Protein AF-A0A497NSB1-F1 (afdb_monomer_lite)

Structure (mmCIF, N/CA/C/O backbone):
data_AF-A0A497NSB1-F1
#
_entry.id   AF-A0A497NSB1-F1
#
loop_
_atom_site.group_PDB
_atom_site.id
_atom_site.type_symbol
_atom_site.label_atom_id
_atom_site.label_alt_id
_atom_site.label_comp_id
_atom_site.label_asym_id
_atom_site.label_entity_id
_atom_site.label_seq_id
_atom_site.pdbx_PDB_ins_code
_atom_site.Cartn_x
_atom_site.Cartn_y
_atom_site.Cartn_z
_atom_site.occupancy
_atom_site.B_iso_or_equiv
_atom_site.auth_seq_id
_atom_site.auth_comp_id
_atom_site.auth_asym_id
_atom_site.auth_atom_id
_atom_site.pdbx_PDB_model_num
ATOM 1 N N . MET A 1 1 ? 9.308 -4.884 -4.441 1.00 54.50 1 MET A N 1
ATOM 2 C CA . MET A 1 1 ? 8.873 -3.471 -4.318 1.00 5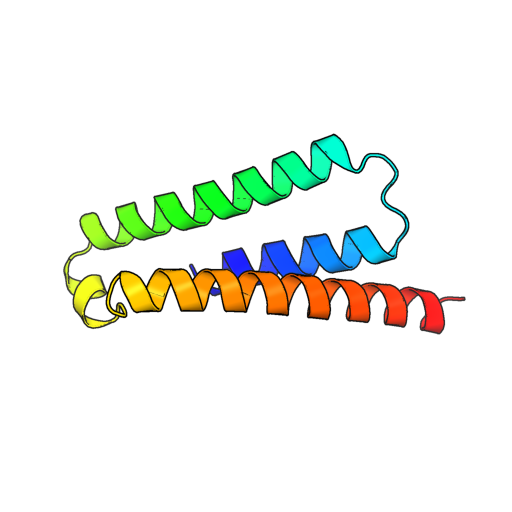4.50 1 MET A CA 1
ATOM 3 C C . MET A 1 1 ? 7.373 -3.311 -4.127 1.00 54.50 1 MET A C 1
ATOM 5 O O . MET A 1 1 ? 6.961 -2.620 -3.212 1.00 54.50 1 MET A O 1
ATOM 9 N N . TRP A 1 2 ? 6.569 -4.034 -4.899 1.00 60.91 2 TRP A N 1
ATOM 10 C CA . TRP A 1 2 ? 5.109 -3.991 -4.919 1.00 60.91 2 TRP A CA 1
ATOM 11 C C . TRP A 1 2 ? 4.505 -4.494 -3.595 1.00 60.91 2 TRP A C 1
ATOM 13 O O . TRP A 1 2 ? 3.547 -3.937 -3.079 1.00 60.91 2 TRP A O 1
ATOM 23 N N . LEU A 1 3 ? 5.163 -5.485 -2.983 1.00 60.28 3 LEU A N 1
ATOM 24 C CA . LEU A 1 3 ? 4.830 -6.013 -1.659 1.00 60.28 3 LEU A CA 1
ATOM 25 C C . LEU A 1 3 ? 4.991 -4.980 -0.530 1.00 60.28 3 LEU A C 1
ATOM 27 O O . LEU A 1 3 ? 4.211 -4.988 0.410 1.00 60.28 3 LEU A O 1
ATOM 31 N N . LEU A 1 4 ? 5.995 -4.100 -0.616 1.00 60.47 4 LEU A N 1
ATOM 32 C CA . LEU A 1 4 ? 6.293 -3.096 0.416 1.00 60.47 4 LEU A CA 1
ATOM 33 C C . LEU A 1 4 ? 5.238 -1.984 0.414 1.00 60.47 4 LEU A C 1
ATOM 35 O O . LEU A 1 4 ? 4.762 -1.584 1.469 1.00 60.47 4 LEU A O 1
ATOM 39 N N . ILE A 1 5 ? 4.832 -1.560 -0.782 1.00 66.81 5 ILE A N 1
ATOM 40 C CA . ILE A 1 5 ? 3.733 -0.618 -1.027 1.00 66.81 5 ILE A CA 1
ATOM 41 C C . ILE A 1 5 ? 2.409 -1.195 -0.502 1.00 66.81 5 ILE A C 1
ATOM 43 O O . ILE A 1 5 ? 1.750 -0.575 0.330 1.00 66.81 5 ILE A O 1
ATOM 47 N N . LEU A 1 6 ? 2.092 -2.441 -0.872 1.00 65.56 6 LEU A N 1
ATOM 48 C CA . LEU A 1 6 ? 0.911 -3.149 -0.376 1.00 65.56 6 LEU A CA 1
ATOM 49 C C . LEU A 1 6 ? 0.920 -3.293 1.156 1.00 65.56 6 LEU A C 1
ATOM 51 O O . LEU A 1 6 ? -0.088 -3.031 1.803 1.00 65.56 6 LEU A O 1
ATOM 55 N N . LEU A 1 7 ? 2.057 -3.668 1.753 1.00 63.94 7 LEU A N 1
ATOM 56 C CA . LEU A 1 7 ? 2.219 -3.763 3.208 1.00 63.94 7 LEU A CA 1
ATOM 57 C C . LEU A 1 7 ? 1.965 -2.421 3.900 1.00 63.94 7 LEU A C 1
ATOM 59 O O . LEU A 1 7 ? 1.281 -2.392 4.920 1.00 63.94 7 LEU A O 1
ATOM 63 N N . MET A 1 8 ? 2.476 -1.317 3.350 1.00 67.94 8 MET A N 1
ATOM 64 C CA . MET A 1 8 ? 2.226 0.023 3.892 1.00 67.94 8 MET A CA 1
ATOM 65 C C . MET A 1 8 ? 0.745 0.399 3.810 1.00 67.94 8 MET A C 1
ATOM 67 O O . MET A 1 8 ? 0.191 0.885 4.797 1.00 67.94 8 MET A O 1
ATOM 71 N N . ALA A 1 9 ? 0.082 0.108 2.690 1.00 68.75 9 ALA A N 1
ATOM 72 C CA . ALA A 1 9 ? -1.350 0.339 2.530 1.00 68.75 9 ALA A CA 1
ATOM 73 C C . ALA A 1 9 ? -2.192 -0.497 3.519 1.00 68.75 9 ALA A C 1
ATOM 75 O O . ALA A 1 9 ? -3.103 0.036 4.155 1.00 68.75 9 ALA A O 1
ATOM 76 N N . VAL A 1 10 ? -1.839 -1.773 3.729 1.00 69.50 10 VAL A N 1
ATOM 77 C CA . VAL A 1 10 ? -2.471 -2.658 4.731 1.00 69.50 10 VAL A CA 1
ATOM 78 C C . VAL A 1 10 ? -2.273 -2.142 6.151 1.00 69.50 10 VAL A C 1
ATOM 80 O O . VAL A 1 10 ? -3.230 -2.049 6.921 1.00 69.50 10 VAL A O 1
ATOM 83 N N . LEU A 1 11 ? -1.048 -1.775 6.519 1.00 69.06 11 LEU A N 1
ATOM 84 C CA . LEU A 1 11 ? -0.755 -1.264 7.858 1.00 69.06 11 LEU A CA 1
ATOM 85 C C . LEU A 1 11 ? -1.503 0.047 8.134 1.00 69.06 11 LEU A C 1
ATOM 87 O O . LEU A 1 11 ? -2.053 0.225 9.223 1.00 69.06 11 LEU A O 1
ATOM 91 N N . PHE A 1 12 ? -1.590 0.927 7.138 1.00 70.88 12 PHE A N 1
ATOM 92 C CA . PHE A 1 12 ? -2.320 2.184 7.252 1.00 70.88 12 PHE A CA 1
ATOM 93 C C . PHE A 1 12 ? -3.841 1.973 7.351 1.00 70.88 12 PHE A C 1
ATOM 95 O O . PHE A 1 12 ? -4.481 2.555 8.230 1.00 70.88 12 PHE A O 1
ATOM 102 N N . GLY A 1 13 ? -4.419 1.080 6.541 1.00 66.94 13 GLY A N 1
ATOM 103 C CA . GLY A 1 13 ? -5.828 0.697 6.662 1.00 66.94 13 GLY A CA 1
ATOM 104 C C . GLY A 1 13 ? -6.163 0.128 8.046 1.00 66.94 13 GLY A C 1
ATOM 105 O O . GLY A 1 13 ? -7.148 0.528 8.672 1.00 66.94 13 GLY A O 1
ATOM 106 N N . ALA A 1 14 ? -5.311 -0.758 8.571 1.00 67.88 14 ALA A N 1
ATOM 107 C CA . ALA A 1 14 ? -5.497 -1.360 9.891 1.00 67.88 14 ALA A CA 1
ATOM 108 C C . ALA A 1 14 ? -5.433 -0.320 11.011 1.00 67.88 14 ALA A C 1
ATOM 110 O O . ALA A 1 14 ? -6.239 -0.366 11.941 1.00 67.88 14 ALA A O 1
ATOM 111 N N . TRP A 1 15 ? -4.531 0.653 10.906 1.00 71.44 15 TRP A N 1
ATOM 112 C CA . TRP A 1 15 ? -4.460 1.775 11.837 1.00 71.44 15 TRP A CA 1
ATOM 113 C C . TRP A 1 15 ? -5.712 2.666 11.784 1.00 71.44 15 TRP A C 1
ATOM 115 O O . TRP A 1 15 ? -6.280 2.978 12.832 1.00 71.44 15 TRP A O 1
ATOM 125 N N . LEU A 1 16 ? -6.196 3.003 10.581 1.00 69.62 16 LEU A N 1
ATOM 126 C CA . LEU A 1 16 ? -7.424 3.785 10.363 1.00 69.62 16 LEU A CA 1
ATOM 127 C C . LEU A 1 16 ? -8.629 3.189 11.100 1.00 69.62 16 LEU A C 1
ATOM 129 O O . LEU A 1 16 ? -9.408 3.910 11.722 1.00 69.62 16 LEU A O 1
ATOM 133 N N . SER A 1 17 ? -8.760 1.862 11.072 1.00 70.38 17 SER A N 1
ATOM 134 C CA . SER A 1 17 ? -9.876 1.164 11.716 1.00 70.38 17 SER A CA 1
ATOM 135 C C . SER A 1 17 ? -9.945 1.354 13.240 1.00 70.38 17 SER A C 1
ATOM 137 O O . SER A 1 17 ? -11.040 1.252 13.794 1.00 70.38 17 SER A O 1
ATOM 139 N N . ARG A 1 18 ? -8.812 1.675 13.887 1.00 69.06 18 ARG A N 1
ATOM 140 C CA . ARG A 1 18 ? -8.647 1.798 15.347 1.00 69.06 18 ARG A CA 1
ATOM 141 C C . ARG A 1 18 ? -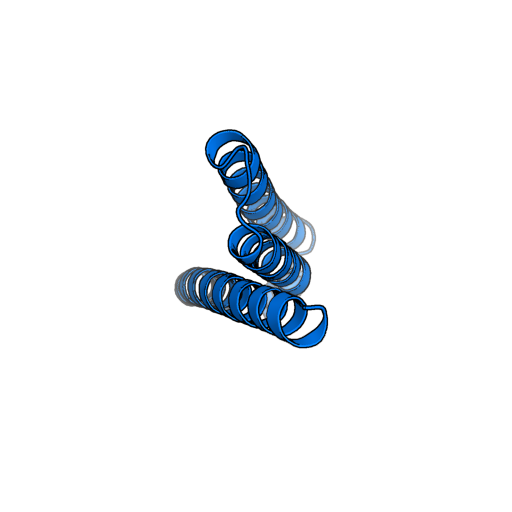8.808 3.233 15.875 1.00 69.06 18 ARG A C 1
ATOM 143 O O . ARG A 1 18 ? -8.439 3.511 17.012 1.00 69.06 18 ARG A O 1
ATOM 150 N N . GLY A 1 19 ? -9.337 4.156 15.065 1.00 64.06 19 GLY A N 1
ATOM 151 C CA . GLY A 1 19 ? -9.669 5.521 15.506 1.00 64.06 19 GLY A CA 1
ATOM 152 C C . GLY A 1 19 ? -8.476 6.482 15.593 1.00 64.06 19 GLY A C 1
ATOM 153 O O . GLY A 1 19 ? -8.423 7.306 16.501 1.00 64.06 19 GLY A O 1
ATOM 154 N N . GLY A 1 20 ? -7.521 6.364 14.664 1.00 58.19 20 GLY A N 1
ATOM 155 C CA . GLY A 1 20 ? -6.259 7.114 14.610 1.00 58.19 20 GLY A CA 1
ATOM 156 C C . GLY A 1 20 ? -6.333 8.586 15.049 1.00 58.19 20 GLY A C 1
ATOM 157 O O . GLY A 1 20 ? -6.875 9.436 14.348 1.00 58.19 20 GLY A O 1
ATOM 158 N N . ALA A 1 21 ? -5.732 8.887 16.203 1.00 53.69 21 ALA A N 1
ATOM 159 C CA . ALA A 1 21 ? -5.873 10.164 16.907 1.00 53.69 21 ALA A CA 1
ATOM 160 C C . ALA A 1 21 ? -5.122 11.364 16.281 1.00 53.69 21 ALA A C 1
ATOM 162 O O . ALA A 1 21 ? -5.306 12.491 16.724 1.00 53.69 21 ALA A O 1
ATOM 163 N N . GLU A 1 22 ? -4.323 11.171 15.227 1.00 60.97 22 GLU A N 1
ATOM 164 C CA . GLU A 1 22 ? -3.739 12.267 14.436 1.00 60.97 22 GLU A CA 1
ATOM 165 C C . GLU A 1 22 ? -3.731 11.900 12.944 1.00 60.97 22 GLU A C 1
ATOM 167 O O . GLU A 1 22 ? -2.714 11.496 12.378 1.00 60.97 22 GLU A O 1
ATOM 172 N N . LEU A 1 23 ? -4.900 12.014 12.306 1.00 57.97 23 LEU A N 1
ATOM 173 C CA . LEU A 1 23 ? -5.124 11.647 10.904 1.00 57.97 23 LEU A CA 1
ATOM 174 C C . LEU A 1 23 ? -4.111 12.307 9.945 1.00 57.97 23 LEU A C 1
ATOM 176 O O . LEU A 1 23 ? -3.610 11.658 9.034 1.00 57.97 23 LEU A O 1
ATOM 180 N N . SER A 1 24 ? -3.767 13.580 10.158 1.00 58.91 24 SER A N 1
ATOM 181 C CA . SER A 1 24 ? -3.005 14.381 9.188 1.00 58.91 24 SER A CA 1
ATOM 182 C C . SER A 1 24 ? -1.533 13.978 9.052 1.00 58.91 24 SER A C 1
ATOM 184 O O . SER A 1 24 ? -1.037 13.864 7.932 1.00 58.91 24 SER A O 1
ATOM 186 N N . LYS A 1 25 ? -0.824 13.725 10.160 1.00 58.69 25 LYS A N 1
ATOM 187 C CA . LYS A 1 25 ? 0.616 13.405 10.126 1.00 58.69 25 LYS A CA 1
ATOM 188 C C . LYS A 1 25 ? 0.878 11.986 9.627 1.00 58.69 25 LYS A C 1
ATOM 190 O O . LYS A 1 25 ? 1.838 11.763 8.895 1.00 58.69 25 LYS A O 1
ATOM 195 N N . TRP A 1 26 ? 0.008 11.041 9.978 1.00 58.75 26 TRP A N 1
ATOM 196 C CA . TRP A 1 26 ? 0.145 9.642 9.573 1.00 58.75 26 TRP A CA 1
ATOM 197 C C . TRP A 1 26 ? -0.317 9.386 8.139 1.00 58.75 26 TRP A C 1
ATOM 199 O O . TRP A 1 26 ? 0.350 8.634 7.433 1.00 58.75 26 TRP A O 1
ATOM 209 N N . VAL A 1 27 ? -1.376 10.061 7.667 1.00 65.81 27 VAL A N 1
ATOM 210 C CA . VAL A 1 27 ? -1.724 10.088 6.232 1.00 65.81 27 VAL A CA 1
ATOM 211 C C . VAL A 1 27 ? -0.551 10.635 5.424 1.00 65.81 27 VAL A C 1
ATOM 213 O O . VAL A 1 27 ? -0.148 10.026 4.436 1.00 65.81 27 VAL A O 1
ATOM 216 N N . LEU A 1 28 ? 0.042 11.747 5.868 1.00 62.81 28 LEU A N 1
ATOM 217 C CA . LEU A 1 28 ? 1.190 12.340 5.190 1.00 62.81 28 LEU A CA 1
ATOM 218 C C . LEU A 1 28 ? 2.395 11.386 5.182 1.00 62.81 28 LEU A C 1
ATOM 220 O O . LEU A 1 28 ? 3.005 11.195 4.135 1.00 62.81 28 LEU A O 1
ATOM 224 N N . ALA A 1 29 ? 2.702 10.730 6.305 1.00 61.16 29 ALA A N 1
ATOM 225 C CA . ALA A 1 29 ? 3.778 9.743 6.389 1.00 61.16 29 ALA A CA 1
ATOM 226 C C . ALA A 1 29 ? 3.538 8.520 5.481 1.00 61.16 29 ALA A C 1
ATOM 228 O O . ALA A 1 29 ? 4.472 8.055 4.829 1.00 61.16 29 ALA A O 1
ATOM 229 N N . ALA A 1 30 ? 2.298 8.028 5.392 1.00 64.81 30 ALA A N 1
ATOM 230 C CA . ALA A 1 30 ? 1.929 6.917 4.515 1.00 64.81 30 ALA A CA 1
ATOM 231 C C . ALA A 1 30 ? 2.049 7.298 3.032 1.00 64.81 30 ALA A C 1
ATOM 233 O O . ALA A 1 30 ? 2.642 6.555 2.254 1.00 64.81 30 ALA A O 1
ATOM 234 N N . ILE A 1 31 ? 1.565 8.484 2.651 1.00 69.44 31 ILE A N 1
ATOM 235 C CA . ILE A 1 31 ? 1.718 9.017 1.290 1.00 69.44 31 ILE A CA 1
ATOM 236 C C . ILE A 1 31 ? 3.204 9.182 0.944 1.00 69.44 31 ILE A C 1
ATOM 238 O O . ILE A 1 31 ? 3.629 8.767 -0.132 1.00 69.44 31 ILE A O 1
ATOM 242 N N . ILE A 1 32 ? 4.015 9.722 1.860 1.00 65.69 32 ILE A N 1
ATOM 243 C CA . ILE A 1 32 ? 5.467 9.854 1.667 1.00 65.69 32 ILE A CA 1
ATOM 244 C C . ILE A 1 32 ? 6.115 8.478 1.470 1.00 65.69 32 ILE A C 1
ATOM 246 O O . ILE A 1 32 ? 6.902 8.311 0.541 1.00 65.69 32 ILE A O 1
ATOM 250 N N . ALA A 1 33 ? 5.775 7.482 2.291 1.00 64.62 33 ALA A N 1
ATOM 251 C CA . ALA A 1 33 ? 6.315 6.128 2.166 1.00 64.62 33 ALA A CA 1
ATOM 252 C C . ALA A 1 33 ? 5.921 5.458 0.837 1.00 64.62 33 ALA A C 1
ATOM 254 O O . ALA A 1 33 ? 6.762 4.813 0.208 1.00 64.62 33 ALA A O 1
ATOM 255 N N . LEU A 1 34 ? 4.677 5.651 0.380 1.00 70.94 34 LEU A N 1
ATOM 256 C CA . LEU A 1 34 ? 4.200 5.175 -0.922 1.00 70.94 34 LEU A CA 1
ATOM 257 C C . LEU A 1 34 ? 4.984 5.826 -2.068 1.00 70.94 34 LEU A C 1
ATOM 259 O O . LEU A 1 34 ? 5.558 5.117 -2.894 1.00 70.94 34 LEU A O 1
ATOM 263 N N . ILE A 1 35 ? 5.094 7.158 -2.071 1.00 71.31 35 ILE A N 1
ATOM 264 C CA . ILE A 1 35 ? 5.832 7.915 -3.094 1.00 71.31 35 ILE A CA 1
ATOM 265 C C . ILE A 1 35 ? 7.310 7.505 -3.123 1.00 71.31 35 ILE A C 1
ATOM 267 O O . ILE A 1 35 ? 7.854 7.236 -4.195 1.00 71.31 35 ILE A O 1
ATOM 271 N N . LEU A 1 36 ? 7.965 7.408 -1.962 1.00 68.12 36 LEU A N 1
ATOM 272 C CA . LEU A 1 36 ? 9.356 6.954 -1.870 1.00 68.12 36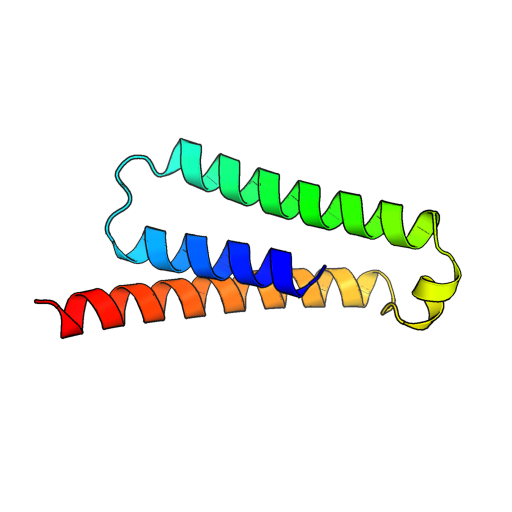 LEU A CA 1
ATOM 273 C C . LEU A 1 36 ? 9.512 5.523 -2.395 1.00 68.12 36 LEU A C 1
ATOM 275 O O . LEU A 1 36 ? 10.456 5.243 -3.133 1.00 68.12 36 LEU A O 1
ATOM 279 N N . GLY A 1 37 ? 8.568 4.635 -2.075 1.00 68.00 37 GLY A N 1
ATOM 280 C CA . GLY A 1 37 ? 8.518 3.280 -2.615 1.00 68.00 37 GLY A CA 1
ATOM 281 C C . GLY A 1 37 ? 8.439 3.268 -4.142 1.00 68.00 37 GLY A C 1
ATOM 282 O O . GLY A 1 37 ? 9.170 2.518 -4.781 1.00 68.00 37 GLY A O 1
ATOM 283 N N . TRP A 1 38 ? 7.625 4.130 -4.748 1.00 72.81 38 TRP A N 1
ATOM 284 C CA . TRP A 1 38 ? 7.530 4.231 -6.207 1.00 72.81 38 TRP A CA 1
ATOM 285 C C . TRP A 1 38 ? 8.827 4.764 -6.829 1.00 72.81 38 TRP A C 1
ATOM 287 O O . TRP A 1 38 ? 9.335 4.182 -7.789 1.00 72.81 38 TRP A O 1
ATOM 297 N N . ILE A 1 39 ? 9.403 5.825 -6.253 1.00 74.00 39 ILE A N 1
ATOM 298 C CA . ILE A 1 39 ? 10.658 6.434 -6.722 1.00 74.00 39 ILE A CA 1
ATOM 299 C C . ILE A 1 39 ? 11.802 5.421 -6.691 1.00 74.00 39 ILE A C 1
ATOM 301 O O . ILE A 1 39 ? 12.497 5.248 -7.693 1.00 74.00 39 ILE A O 1
ATOM 305 N N . ILE A 1 40 ? 11.970 4.705 -5.577 1.00 74.00 40 ILE A N 1
ATOM 306 C CA . ILE A 1 40 ? 12.999 3.665 -5.451 1.00 74.00 40 ILE A CA 1
ATOM 307 C C . ILE A 1 40 ? 12.791 2.577 -6.518 1.00 74.00 40 ILE A C 1
ATOM 309 O O . ILE A 1 40 ? 13.765 2.014 -7.013 1.00 74.00 40 ILE A O 1
ATOM 313 N N . GLY A 1 41 ? 11.546 2.314 -6.927 1.00 71.06 41 GLY A N 1
ATOM 314 C CA . GLY A 1 41 ? 11.216 1.317 -7.949 1.00 71.06 41 GLY A CA 1
ATOM 315 C C . GLY A 1 41 ? 11.651 1.725 -9.324 1.00 71.06 41 GLY A C 1
ATOM 316 O O . GLY A 1 41 ? 12.319 0.950 -10.007 1.00 71.06 41 GLY A O 1
ATOM 317 N N . MET A 1 42 ? 11.364 2.970 -9.677 1.00 73.31 42 MET A N 1
ATOM 318 C CA . MET A 1 42 ? 11.841 3.550 -10.923 1.00 73.31 42 MET A CA 1
ATOM 319 C C . MET A 1 42 ? 13.375 3.598 -10.963 1.00 73.31 42 MET A C 1
ATOM 321 O O . MET A 1 42 ? 13.967 3.200 -11.964 1.00 73.31 42 MET A O 1
ATOM 325 N N . ILE A 1 43 ? 14.032 3.991 -9.863 1.00 75.38 43 ILE A N 1
ATOM 326 C CA . ILE A 1 43 ? 15.502 4.026 -9.773 1.00 75.38 43 ILE A CA 1
ATOM 327 C C . ILE A 1 43 ? 16.098 2.621 -9.906 1.00 75.38 43 ILE A C 1
ATOM 329 O O . ILE A 1 43 ? 17.031 2.424 -10.677 1.00 75.38 43 ILE A O 1
ATOM 333 N N . THR A 1 44 ? 15.560 1.631 -9.191 1.00 73.19 44 THR A N 1
ATOM 334 C CA . THR A 1 44 ? 16.076 0.251 -9.221 1.00 73.19 44 THR A CA 1
ATOM 335 C C . THR A 1 44 ? 16.026 -0.325 -10.635 1.00 73.19 44 THR A C 1
ATOM 337 O O . THR A 1 44 ? 16.962 -0.991 -11.069 1.00 73.19 44 THR A O 1
ATOM 340 N N . VAL A 1 45 ? 14.963 -0.025 -11.380 1.00 71.75 45 VAL A N 1
ATOM 341 C CA . VAL A 1 45 ? 14.790 -0.465 -12.770 1.00 71.75 45 VAL A CA 1
ATOM 342 C C . VAL A 1 45 ? 15.736 0.273 -13.714 1.00 71.75 45 VAL A C 1
ATOM 344 O O . VAL A 1 45 ? 16.298 -0.344 -14.615 1.00 71.75 45 VAL A O 1
ATOM 347 N N . ALA A 1 46 ? 15.957 1.569 -13.493 1.00 72.56 46 ALA A N 1
ATOM 348 C CA . ALA A 1 46 ? 16.919 2.345 -14.271 1.00 72.56 46 ALA A CA 1
ATOM 349 C C . ALA A 1 46 ? 18.367 1.866 -14.055 1.00 72.56 46 ALA A C 1
ATOM 351 O O . ALA A 1 46 ? 19.161 1.853 -14.993 1.00 72.56 46 ALA A O 1
ATOM 352 N N . VAL A 1 47 ? 18.707 1.452 -12.830 1.00 77.75 47 VAL A N 1
ATOM 353 C CA . VAL A 1 47 ? 20.046 0.960 -12.458 1.00 77.75 47 VAL A CA 1
ATOM 354 C C . VAL A 1 47 ? 20.263 -0.496 -12.877 1.00 77.75 47 VAL A C 1
ATOM 356 O O . VAL A 1 47 ? 21.393 -0.889 -13.165 1.00 77.75 47 VAL A O 1
ATOM 359 N N . VAL A 1 48 ? 19.199 -1.299 -12.942 1.00 82.94 48 VAL A N 1
ATOM 360 C CA . VAL A 1 48 ? 19.254 -2.710 -13.342 1.00 82.94 48 VAL A CA 1
ATOM 361 C C . VAL A 1 48 ? 18.345 -2.925 -14.559 1.00 82.94 48 VAL A C 1
ATOM 363 O O . VAL A 1 48 ? 17.211 -3.388 -14.412 1.00 82.94 48 VAL A O 1
ATOM 366 N N . PRO A 1 49 ? 18.832 -2.634 -15.783 1.00 77.12 49 PRO A N 1
ATOM 367 C CA . PRO A 1 49 ? 18.011 -2.654 -16.991 1.00 77.12 49 PRO A CA 1
ATOM 368 C C . PRO A 1 49 ? 17.374 -4.012 -17.281 1.00 77.12 49 PRO A C 1
ATOM 370 O O . PRO A 1 49 ? 16.298 -4.063 -17.862 1.00 77.12 49 PRO A O 1
ATOM 373 N N . SER A 1 50 ? 17.974 -5.121 -16.839 1.00 78.00 50 SER A N 1
ATOM 374 C CA . SER A 1 50 ? 17.393 -6.463 -16.987 1.00 78.00 50 SER A CA 1
ATOM 375 C C . SER A 1 50 ? 16.060 -6.640 -16.250 1.00 78.00 50 SER A C 1
ATOM 377 O O . SER A 1 50 ? 15.284 -7.524 -16.611 1.00 78.00 50 SER A O 1
ATOM 379 N N . LEU A 1 51 ? 15.746 -5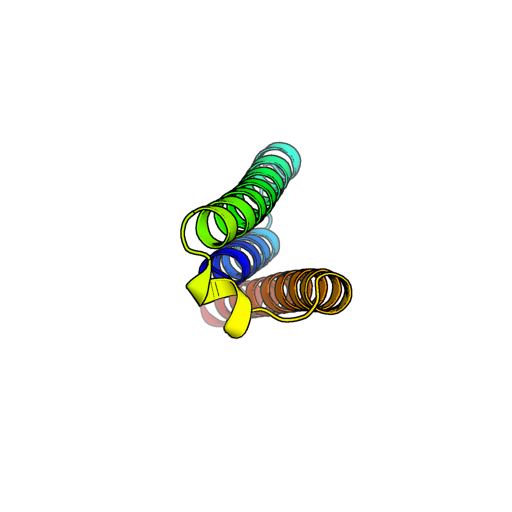.787 -15.267 1.00 72.56 51 LEU A N 1
ATOM 380 C CA . LEU A 1 51 ? 14.444 -5.778 -14.601 1.00 72.56 51 LEU A CA 1
ATOM 381 C C . LEU A 1 51 ? 13.331 -5.190 -15.475 1.00 72.56 51 LEU A C 1
ATOM 383 O O . LEU A 1 51 ? 12.168 -5.501 -15.231 1.00 72.56 51 LEU A O 1
ATOM 387 N N . THR A 1 52 ? 13.653 -4.406 -16.512 1.00 72.19 52 THR A N 1
ATOM 388 C CA . THR A 1 52 ? 12.639 -3.861 -17.439 1.00 72.19 52 THR A CA 1
ATOM 389 C C . THR A 1 52 ? 11.868 -4.960 -18.170 1.00 72.19 52 THR A C 1
ATOM 391 O O . THR A 1 52 ? 10.678 -4.798 -18.414 1.00 72.19 52 THR A O 1
ATOM 394 N N . ALA A 1 53 ? 12.493 -6.114 -18.430 1.00 75.94 53 ALA A N 1
ATOM 395 C CA . ALA A 1 53 ? 11.837 -7.273 -19.042 1.00 75.94 53 ALA A CA 1
ATOM 396 C C . ALA A 1 53 ? 10.751 -7.906 -18.150 1.00 75.94 53 ALA A C 1
ATOM 398 O O . ALA A 1 53 ? 9.880 -8.615 -18.643 1.00 75.94 53 ALA A O 1
ATOM 399 N N . TYR A 1 54 ? 10.799 -7.645 -16.841 1.00 72.44 54 TYR A N 1
ATOM 400 C CA . TYR A 1 54 ? 9.831 -8.128 -15.852 1.00 72.44 54 TYR A CA 1
ATOM 401 C C . TYR A 1 54 ? 8.866 -7.029 -15.399 1.00 72.44 54 TYR A C 1
ATOM 403 O O . TYR A 1 54 ? 8.073 -7.233 -14.477 1.00 72.44 54 TYR A O 1
ATOM 411 N N . MET A 1 55 ? 8.944 -5.851 -16.016 1.00 71.19 55 MET A N 1
ATOM 412 C CA . MET A 1 55 ? 8.058 -4.740 -15.733 1.00 71.19 55 MET A CA 1
ATOM 413 C C . MET A 1 55 ? 6.899 -4.699 -16.717 1.00 71.19 55 MET A C 1
ATOM 415 O O . MET A 1 55 ? 7.057 -4.902 -17.917 1.00 71.19 55 MET A O 1
ATOM 419 N N . LEU A 1 56 ? 5.719 -4.374 -16.195 1.00 72.94 56 LEU A N 1
ATOM 420 C CA . LEU A 1 56 ? 4.578 -4.037 -17.035 1.00 72.94 56 LEU A CA 1
ATOM 421 C C . LEU A 1 56 ? 4.843 -2.711 -17.775 1.00 72.94 56 LEU A C 1
ATOM 423 O O . LEU A 1 56 ? 5.659 -1.910 -17.313 1.00 72.94 56 L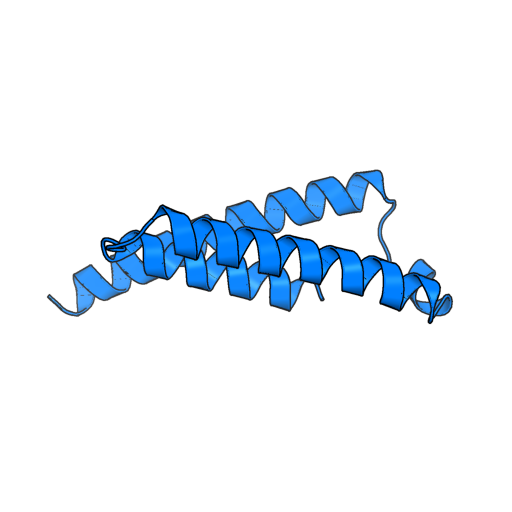EU A O 1
ATOM 427 N N . PRO A 1 57 ? 4.147 -2.430 -18.886 1.00 79.25 57 PRO A N 1
ATOM 428 C CA . PRO A 1 57 ? 4.143 -1.097 -19.485 1.00 79.25 57 PRO A CA 1
ATOM 429 C C . PRO A 1 57 ? 3.772 -0.019 -18.457 1.00 79.25 57 PRO A C 1
ATOM 431 O O . PRO A 1 57 ? 3.014 -0.285 -17.520 1.00 79.25 57 PRO A O 1
ATOM 434 N N . ALA A 1 58 ? 4.303 1.196 -18.615 1.00 72.06 58 ALA A N 1
ATOM 435 C CA . ALA A 1 58 ? 4.163 2.266 -17.624 1.00 72.06 58 ALA A CA 1
ATOM 436 C C . ALA A 1 58 ? 2.693 2.601 -17.308 1.00 72.06 58 ALA A C 1
ATOM 438 O O . ALA A 1 58 ? 2.359 2.856 -16.149 1.00 72.06 58 ALA A O 1
ATOM 439 N N . GLU A 1 59 ? 1.801 2.537 -18.304 1.00 74.00 59 GLU A N 1
ATOM 440 C CA . GLU A 1 59 ? 0.375 2.810 -18.094 1.00 74.00 59 GLU A CA 1
ATOM 441 C C . GLU A 1 59 ? -0.278 1.732 -17.218 1.00 74.00 59 GLU A C 1
ATOM 443 O O . GLU A 1 59 ? -1.083 2.030 -16.334 1.00 74.00 59 GLU A O 1
ATOM 448 N N . VAL A 1 60 ? 0.113 0.473 -17.428 1.00 77.94 60 VAL A N 1
ATOM 449 C CA . VAL A 1 60 ? -0.390 -0.681 -16.674 1.00 77.94 60 VAL A CA 1
ATOM 450 C C . VAL A 1 60 ? 0.187 -0.700 -15.259 1.00 77.94 60 VAL A C 1
ATOM 452 O O . VAL A 1 60 ? -0.521 -1.040 -14.314 1.00 77.94 60 VAL A O 1
ATOM 455 N N . GLN A 1 61 ? 1.446 -0.290 -15.084 1.00 73.81 61 GLN A N 1
ATOM 456 C CA . GLN A 1 61 ? 2.054 -0.160 -13.758 1.00 73.81 61 GLN A CA 1
ATOM 457 C C . GLN A 1 61 ? 1.297 0.834 -12.883 1.00 73.81 61 GLN A C 1
ATOM 459 O O . GLN A 1 61 ? 0.971 0.503 -11.748 1.00 73.81 61 GLN A O 1
ATOM 464 N N . LEU A 1 62 ? 0.975 2.021 -13.408 1.00 74.75 62 LEU A N 1
ATOM 465 C CA . LEU A 1 62 ? 0.244 3.037 -12.651 1.00 74.75 62 LEU A CA 1
ATOM 466 C C . LEU A 1 62 ? -1.120 2.513 -12.178 1.00 74.75 62 LEU A C 1
ATOM 468 O O . LEU A 1 62 ? -1.472 2.667 -11.009 1.00 74.75 62 LEU A O 1
ATOM 472 N N . GLN A 1 63 ? -1.864 1.851 -13.068 1.00 76.75 63 GLN A N 1
ATOM 473 C CA . GLN A 1 63 ? -3.151 1.238 -12.729 1.00 76.75 63 GLN A CA 1
ATOM 474 C C . GLN A 1 63 ? -2.996 0.128 -11.681 1.00 76.75 63 GLN A C 1
ATOM 476 O O . GLN A 1 63 ? -3.763 0.078 -10.719 1.00 76.75 63 GLN A O 1
ATOM 481 N N . ALA A 1 64 ? -1.985 -0.733 -11.834 1.00 74.88 64 ALA A N 1
ATOM 482 C CA . ALA 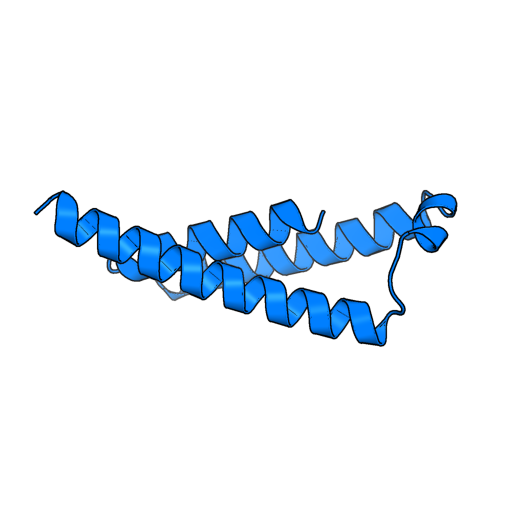A 1 64 ? -1.690 -1.796 -10.881 1.00 74.88 64 ALA A CA 1
ATOM 483 C C . ALA A 1 64 ? -1.299 -1.245 -9.501 1.00 74.88 64 ALA A C 1
ATOM 485 O O . ALA A 1 64 ? -1.718 -1.807 -8.489 1.00 74.88 64 ALA A O 1
ATOM 486 N N . TYR A 1 65 ? -0.553 -0.138 -9.439 1.00 74.44 65 TYR A N 1
ATOM 487 C CA . TYR A 1 65 ? -0.183 0.498 -8.174 1.00 74.44 65 TYR A CA 1
ATOM 488 C C . TYR A 1 65 ? -1.393 1.088 -7.456 1.00 74.44 65 TYR A C 1
ATOM 490 O O . TYR A 1 65 ? -1.603 0.786 -6.284 1.00 74.44 65 TYR A O 1
ATOM 498 N N . ILE A 1 66 ? -2.242 1.834 -8.169 1.00 77.06 66 ILE A N 1
ATOM 499 C CA . ILE A 1 66 ? -3.483 2.375 -7.597 1.00 77.06 66 ILE A CA 1
ATOM 500 C C . ILE A 1 66 ? -4.373 1.238 -7.074 1.00 77.06 66 ILE A C 1
ATOM 502 O O . ILE A 1 66 ? -4.903 1.320 -5.966 1.00 77.06 66 ILE A O 1
ATOM 506 N N . ALA A 1 67 ? -4.516 0.154 -7.843 1.00 79.56 67 ALA A N 1
ATOM 507 C CA . ALA A 1 67 ? -5.308 -1.001 -7.430 1.00 79.56 67 ALA A CA 1
ATOM 508 C C . ALA A 1 67 ? -4.739 -1.677 -6.170 1.00 79.56 67 ALA A C 1
ATOM 510 O O . ALA A 1 67 ? -5.495 -1.979 -5.247 1.00 79.56 67 ALA A O 1
ATOM 511 N N . LEU A 1 68 ? -3.420 -1.886 -6.104 1.00 76.75 68 LEU A N 1
ATOM 512 C CA . LEU A 1 68 ? -2.754 -2.473 -4.937 1.00 76.75 68 LEU A CA 1
ATOM 513 C C . LEU A 1 68 ? -2.899 -1.603 -3.687 1.00 76.75 68 LEU A C 1
ATOM 515 O O . LEU A 1 68 ? -3.147 -2.144 -2.610 1.00 76.75 68 LEU A O 1
ATOM 519 N N . ASP A 1 69 ? -2.804 -0.282 -3.823 1.00 73.00 69 ASP A N 1
ATOM 520 C CA . ASP A 1 69 ? -2.968 0.648 -2.705 1.00 73.00 69 ASP A CA 1
ATOM 521 C C . ASP A 1 69 ? -4.394 0.603 -2.144 1.00 73.00 69 ASP A C 1
ATOM 523 O O . ASP A 1 69 ? -4.584 0.505 -0.930 1.00 73.00 69 ASP A O 1
ATOM 527 N N . ILE A 1 70 ? -5.406 0.592 -3.019 1.00 78.50 70 ILE A N 1
ATOM 528 C CA . ILE A 1 70 ? -6.814 0.467 -2.616 1.00 78.50 70 ILE A CA 1
ATOM 529 C C . ILE A 1 70 ? -7.062 -0.881 -1.932 1.00 78.50 70 ILE A C 1
ATOM 531 O O . ILE A 1 70 ? -7.662 -0.923 -0.856 1.00 78.50 70 ILE A O 1
ATOM 535 N N . ILE A 1 71 ? -6.589 -1.981 -2.524 1.00 75.62 71 ILE A N 1
ATOM 536 C CA . ILE A 1 71 ? -6.738 -3.324 -1.945 1.00 75.62 71 ILE A CA 1
ATOM 537 C C . ILE A 1 71 ? -6.069 -3.381 -0.573 1.00 75.62 71 ILE A C 1
ATOM 539 O O . ILE A 1 71 ? -6.674 -3.879 0.377 1.00 75.62 71 ILE A O 1
ATOM 543 N N . GLY A 1 72 ? -4.852 -2.849 -0.452 1.00 73.88 72 GLY A N 1
ATOM 544 C CA . GLY A 1 72 ? -4.124 -2.819 0.807 1.00 73.88 72 GLY A CA 1
ATOM 545 C C . GLY A 1 72 ? -4.876 -2.032 1.875 1.00 73.88 72 GLY A C 1
ATOM 546 O O . GLY A 1 72 ? -5.128 -2.560 2.954 1.00 73.88 72 GLY A O 1
ATOM 547 N N . LEU A 1 73 ? -5.327 -0.820 1.553 1.00 75.69 73 LEU A N 1
ATOM 548 C CA . LEU A 1 73 ? -6.136 0.019 2.439 1.00 75.69 73 LEU A CA 1
ATOM 549 C C . LEU A 1 73 ? -7.387 -0.698 2.955 1.00 75.69 73 LEU A C 1
ATOM 551 O O . LEU A 1 73 ? -7.642 -0.719 4.162 1.00 75.69 73 LEU A O 1
ATOM 555 N N . VAL A 1 74 ? -8.156 -1.303 2.049 1.00 74.00 74 VAL A N 1
ATOM 556 C CA . VAL A 1 74 ? -9.390 -2.018 2.392 1.00 74.00 74 VAL A CA 1
ATOM 557 C C . VAL A 1 74 ? -9.083 -3.247 3.247 1.00 74.00 74 VAL A C 1
ATOM 559 O O . VAL A 1 74 ? -9.690 -3.423 4.303 1.00 74.00 74 VAL A O 1
ATOM 562 N N . ALA A 1 75 ? -8.114 -4.072 2.843 1.00 70.94 75 ALA A N 1
ATOM 563 C CA . ALA A 1 75 ? -7.715 -5.267 3.585 1.00 70.94 75 ALA A CA 1
ATOM 564 C C . ALA A 1 75 ? -7.205 -4.921 4.990 1.00 70.94 75 ALA A C 1
ATOM 566 O O . ALA A 1 75 ? -7.580 -5.568 5.971 1.00 70.94 75 ALA A O 1
ATOM 567 N N . GLY A 1 76 ? -6.403 -3.862 5.095 1.00 72.56 76 GLY A N 1
ATOM 568 C CA . GLY A 1 76 ? -5.961 -3.294 6.356 1.00 72.56 76 GLY A CA 1
ATOM 569 C C . GLY A 1 76 ? -7.133 -2.908 7.244 1.00 72.56 76 GLY A C 1
ATOM 570 O O . GLY A 1 76 ? -7.236 -3.382 8.376 1.00 72.56 76 GLY A O 1
ATOM 571 N N . PHE A 1 77 ? -8.043 -2.086 6.722 1.00 73.81 77 PHE A N 1
ATOM 572 C CA . PHE A 1 77 ? -9.200 -1.596 7.468 1.00 73.81 77 PHE A CA 1
ATOM 573 C C . PHE A 1 77 ? -10.079 -2.733 7.990 1.00 73.81 77 PHE A C 1
ATOM 575 O O . PHE A 1 77 ? -10.427 -2.754 9.173 1.00 73.81 77 PHE A O 1
ATOM 582 N N . LEU A 1 78 ? -10.382 -3.710 7.135 1.00 71.88 78 LEU A N 1
ATOM 583 C CA . LEU A 1 78 ? -11.158 -4.891 7.508 1.00 71.88 78 LEU A CA 1
ATOM 584 C C . LEU A 1 78 ? -10.447 -5.727 8.576 1.00 71.88 78 LEU A C 1
ATOM 586 O O . LEU A 1 78 ? -11.077 -6.126 9.553 1.00 71.88 78 LEU A O 1
ATOM 590 N N . THR A 1 79 ? -9.137 -5.943 8.435 1.00 71.44 79 THR A N 1
ATOM 591 C CA . THR A 1 79 ? -8.329 -6.683 9.420 1.00 71.44 79 THR A CA 1
ATOM 592 C C . THR A 1 79 ? -8.350 -5.993 10.779 1.00 71.44 79 THR A C 1
ATOM 594 O O . THR A 1 79 ? -8.544 -6.634 11.812 1.00 71.44 79 THR A O 1
ATOM 597 N N . GLY A 1 80 ? -8.170 -4.674 10.797 1.00 69.62 80 GLY A N 1
ATOM 598 C CA . GLY A 1 80 ? -8.176 -3.926 12.043 1.00 69.62 80 GLY A CA 1
ATOM 599 C C . GLY A 1 80 ? -9.564 -3.875 12.699 1.00 69.62 80 GLY A C 1
ATOM 600 O O . GLY A 1 80 ? -9.644 -4.030 13.918 1.00 69.62 80 GLY A O 1
ATOM 601 N N . LYS A 1 81 ? -10.653 -3.806 11.914 1.00 71.38 81 LYS A N 1
ATOM 602 C CA . LYS A 1 81 ? -12.024 -3.973 12.428 1.00 71.38 81 LYS A CA 1
ATOM 603 C C . LYS A 1 81 ? -12.292 -5.369 12.979 1.00 71.38 81 LYS A C 1
ATOM 605 O O . LYS A 1 81 ? -12.826 -5.479 14.078 1.00 71.38 81 LYS A O 1
ATOM 610 N N . ALA A 1 82 ? -11.877 -6.420 12.276 1.00 71.94 82 ALA A N 1
ATOM 611 C CA . ALA A 1 82 ? -12.013 -7.792 12.758 1.00 71.94 82 ALA A CA 1
ATOM 612 C C . ALA A 1 82 ? -11.267 -7.997 14.087 1.00 71.94 82 ALA A C 1
ATOM 614 O O . ALA A 1 82 ? -11.808 -8.591 15.016 1.00 71.94 82 ALA A O 1
ATOM 615 N N . TYR A 1 83 ? -10.058 -7.440 14.212 1.00 68.31 83 TYR A N 1
ATOM 616 C CA . TYR A 1 83 ? -9.302 -7.467 15.463 1.00 68.31 83 TYR A CA 1
ATOM 617 C C . TYR A 1 83 ? -10.049 -6.770 16.610 1.00 68.31 83 TYR A C 1
ATOM 619 O O . TYR A 1 83 ? -10.120 -7.326 17.704 1.00 68.31 83 TYR A O 1
ATOM 627 N N . GLU A 1 84 ? -10.633 -5.585 16.380 1.00 71.25 84 GLU A N 1
ATOM 628 C CA . GLU A 1 84 ? -11.462 -4.906 17.391 1.00 71.25 84 GLU A CA 1
ATOM 629 C C . GLU A 1 84 ? -12.666 -5.751 17.822 1.00 71.25 84 GLU A C 1
ATOM 631 O O . GLU A 1 84 ? -13.002 -5.751 19.001 1.00 71.25 84 GLU A O 1
ATOM 636 N N . THR A 1 85 ? -13.317 -6.455 16.892 1.00 75.75 85 THR A N 1
ATOM 637 C CA . THR A 1 85 ? -14.477 -7.312 17.190 1.00 75.75 85 THR A CA 1
ATOM 638 C C . THR A 1 85 ? -14.105 -8.572 17.967 1.00 75.75 85 THR A C 1
ATOM 640 O O . THR A 1 85 ? -14.890 -9.020 18.787 1.00 75.75 85 THR A O 1
ATOM 643 N N . ILE A 1 86 ? -12.930 -9.156 17.716 1.00 75.12 86 ILE A N 1
ATOM 644 C CA . ILE A 1 86 ? -12.478 -10.377 18.405 1.00 75.12 86 ILE A CA 1
ATOM 645 C C . ILE A 1 86 ? -11.971 -10.072 19.823 1.00 75.12 86 ILE A C 1
ATOM 647 O O . ILE A 1 86 ? -12.029 -10.930 20.698 1.00 75.12 86 ILE A O 1
ATOM 651 N N . THR A 1 87 ? -11.413 -8.878 20.038 1.00 72.88 87 THR A N 1
ATOM 652 C CA . THR A 1 87 ? -10.735 -8.516 21.297 1.00 72.88 87 THR A CA 1
ATOM 653 C C . THR A 1 87 ? -11.603 -7.729 22.282 1.00 72.88 87 THR A C 1
ATOM 655 O O . THR A 1 87 ? -11.149 -7.473 23.398 1.00 72.88 87 THR A O 1
ATOM 658 N N . LYS A 1 88 ? -12.823 -7.351 21.890 1.00 59.47 88 LYS A N 1
ATOM 659 C CA . LYS A 1 88 ? -13.853 -6.750 22.751 1.00 59.47 88 LYS A CA 1
ATOM 660 C C . LYS A 1 88 ? -14.928 -7.772 23.081 1.00 59.47 88 LYS A C 1
ATOM 662 O O . LYS A 1 88 ? -15.426 -7.708 24.224 1.00 59.47 88 LYS A O 1
#

Foldseek 3Di:
DLVQLLQLLLQLLLCVLVPNPDCPVSVVVSVVSNVVVVVVVVVVCVVPVVCVVVDDPPVVVVVSSVVSSVVSNVNNNVVNNVVVVVVD

pLDDT: mean 70.08, std 6.08, range [53.69, 82.94]

Secondary structure (DSSP, 8-state):
-HHHHHHHHHHHHHHHHTT-S-HHHHHHHHHHHHHHHHHHHHHHHHH-GGGGGGSPPHHHHHHHHHHHHHHHHHHHHHHHHHHHHHH-

Sequence (88 aa):
MWLLILLMAVLFGAWLSRGGAELSKWVLAAIIALILGWIIGMITVAVVPSLTAYMLPAEVQLQAYIALDIIGLVAGFLTGKAYETITK

Radius of gyration: 15.23 Å; chains: 1; bounding box: 34×25×42 Å